Protein AF-A0A6D0F2F4-F1 (afdb_monomer_lite)

Secondary structure (DSSP, 8-state):
-PPPHHHHHHHHTS-HHHHHHHHHHHHHHTT-SSHHHHHHHHHHTT--

Sequence (48 aa):
DGKDNNDIAEKMFISNKTVSTYKSRLMEKLECKSLMDLYTFAQRNKIG

Foldseek 3Di:
DDDQLVRVCVVVVHDSVVSVVVVVVQCVVVVNPDPVSVVVVCVVVVND

Organism: Escherichia coli (NCBI:txid562)

Radius of gyration: 11.27 Å; chains: 1; bounding box: 27×20×27 Å

pLDDT: mean 91.04, std 8.19, range [55.22, 96.62]

InterPro domains:
  IPR000792 Transcription regulator LuxR, C-terminal [PF00196] (1-42)
  IPR000792 Transcription regulator LuxR, C-terminal [PR00038] (2-18)
  IPR000792 Transcription regulator LuxR, C-terminal [PR00038] (18-30)
  IPR000792 Transcription regulator LuxR, C-terminal [PS00622] (2-29)
  IPR000792 Transcription regulator LuxR, C-terminal [PS50043] (1-46)
  IPR000792 Transcription regulator LuxR, C-terminal [SM00421] (1-42)
  IPR000792 Transcription regulator LuxR, C-terminal [cd06170] (1-44)
  IPR016032 Signal transduction response regulator, C-terminal effector [SSF46894] (1-46)
  IPR036388 Winged helix-like DNA-binding domain superfamily [G3DSA:1.10.10.10] (1-48)

Structure (mmCIF, N/CA/C/O backbone):
data_AF-A0A6D0F2F4-F1
#
_entry.id   AF-A0A6D0F2F4-F1
#
loop_
_atom_site.group_PDB
_atom_site.id
_atom_site.type_symbol
_atom_site.label_atom_id
_atom_site.label_alt_id
_atom_site.label_comp_id
_atom_site.label_asym_id
_atom_site.label_entity_id
_atom_site.label_seq_id
_atom_site.pdbx_PDB_ins_code
_atom_site.Cartn_x
_atom_site.Cartn_y
_atom_site.Cartn_z
_atom_site.occupancy
_atom_site.B_iso_or_equiv
_atom_site.auth_seq_id
_atom_site.auth_comp_id
_atom_site.auth_asym_id
_atom_site.auth_atom_id
_atom_site.pdbx_PDB_model_num
ATOM 1 N N . ASP A 1 1 ? -11.931 -11.454 -3.817 1.00 55.22 1 ASP A N 1
ATOM 2 C CA . ASP A 1 1 ? -10.607 -11.995 -4.185 1.00 55.22 1 ASP A CA 1
ATOM 3 C C . ASP A 1 1 ? -9.493 -11.022 -3.854 1.00 55.22 1 ASP A C 1
ATOM 5 O O . ASP A 1 1 ? -9.487 -9.900 -4.352 1.00 55.22 1 ASP A O 1
ATOM 9 N N . GLY A 1 2 ? -8.586 -11.420 -2.960 1.00 67.06 2 GLY A N 1
ATOM 10 C CA . GLY A 1 2 ? -7.380 -10.646 -2.675 1.00 67.06 2 GLY A CA 1
ATOM 11 C C . GLY A 1 2 ? -6.377 -10.820 -3.812 1.00 67.06 2 GLY A C 1
ATOM 12 O O . GLY A 1 2 ? -6.024 -11.948 -4.133 1.00 67.06 2 GLY A O 1
ATOM 13 N N . LYS A 1 3 ? -5.935 -9.716 -4.423 1.00 77.62 3 LYS A N 1
ATOM 14 C CA . LYS A 1 3 ? -4.818 -9.722 -5.381 1.00 77.62 3 LYS A CA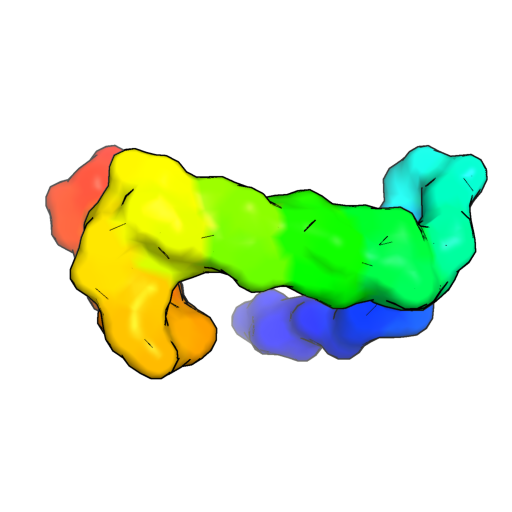 1
ATOM 15 C C . LYS A 1 3 ? 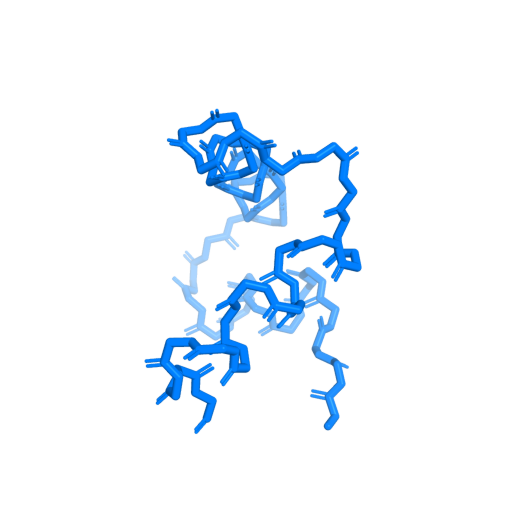-3.500 -9.633 -4.628 1.00 77.62 3 LYS A C 1
ATOM 17 O O . LYS A 1 3 ? -3.397 -8.870 -3.657 1.00 77.62 3 LYS A O 1
ATOM 22 N N . ASP A 1 4 ? -2.498 -10.376 -5.079 1.00 86.69 4 ASP A N 1
ATOM 23 C CA . ASP A 1 4 ? -1.164 -10.256 -4.510 1.00 86.69 4 ASP A CA 1
ATOM 24 C C . ASP A 1 4 ? -0.463 -8.973 -5.009 1.00 86.69 4 ASP A C 1
ATOM 26 O O . ASP A 1 4 ? -0.968 -8.233 -5.860 1.00 86.69 4 ASP A O 1
ATOM 30 N N . ASN A 1 5 ? 0.693 -8.639 -4.431 1.00 87.69 5 ASN A N 1
ATOM 31 C CA . ASN A 1 5 ? 1.415 -7.437 -4.852 1.00 87.69 5 ASN A CA 1
ATOM 32 C C . ASN A 1 5 ? 1.969 -7.534 -6.284 1.00 87.69 5 ASN A C 1
ATOM 34 O O . ASN A 1 5 ? 2.166 -6.488 -6.898 1.00 87.69 5 ASN A O 1
ATOM 38 N N . ASN A 1 6 ? 2.248 -8.738 -6.794 1.00 90.44 6 ASN A N 1
ATOM 39 C CA . ASN A 1 6 ? 2.741 -8.954 -8.154 1.00 90.44 6 ASN A CA 1
ATOM 40 C C . ASN A 1 6 ? 1.630 -8.693 -9.176 1.00 90.44 6 ASN A C 1
ATOM 42 O O . ASN A 1 6 ? 1.856 -7.948 -10.122 1.00 90.44 6 ASN A O 1
ATOM 46 N N . ASP A 1 7 ? 0.416 -9.187 -8.926 1.00 93.38 7 ASP A N 1
ATOM 47 C CA . ASP A 1 7 ? -0.762 -8.953 -9.768 1.00 93.38 7 ASP A CA 1
ATOM 48 C C . ASP A 1 7 ? -1.073 -7.459 -9.902 1.00 93.38 7 ASP A C 1
ATOM 50 O O . ASP A 1 7 ? -1.473 -6.964 -10.958 1.00 93.38 7 ASP A O 1
ATOM 54 N N . ILE A 1 8 ? -0.955 -6.729 -8.789 1.00 92.38 8 ILE A N 1
ATOM 55 C CA . ILE A 1 8 ? -1.184 -5.283 -8.749 1.00 92.38 8 ILE A CA 1
ATOM 56 C C . ILE A 1 8 ? -0.046 -4.561 -9.475 1.00 92.38 8 ILE A C 1
ATOM 58 O O . ILE A 1 8 ? -0.309 -3.648 -10.253 1.00 92.38 8 ILE A O 1
ATOM 62 N N . ALA A 1 9 ? 1.199 -4.978 -9.241 1.00 95.06 9 ALA A N 1
ATOM 63 C CA . ALA A 1 9 ? 2.385 -4.420 -9.878 1.00 95.06 9 ALA A CA 1
ATOM 64 C C . ALA A 1 9 ? 2.327 -4.547 -11.405 1.00 95.06 9 ALA A C 1
ATOM 66 O O . ALA A 1 9 ? 2.541 -3.557 -12.102 1.00 95.06 9 ALA A O 1
ATOM 67 N N . GLU A 1 10 ? 1.956 -5.723 -11.914 1.00 95.50 10 GLU A N 1
ATOM 68 C CA . GLU A 1 10 ? 1.791 -5.980 -13.344 1.00 95.50 10 GLU A CA 1
ATOM 69 C C . GLU A 1 10 ? 0.683 -5.104 -13.945 1.00 95.50 10 GLU A C 1
ATOM 71 O O . GLU A 1 10 ? 0.912 -4.405 -14.929 1.00 95.50 10 GLU A O 1
ATOM 76 N N . LYS A 1 11 ? -0.490 -5.039 -13.299 1.00 94.94 11 LYS A N 1
ATOM 77 C CA . LYS A 1 11 ? -1.626 -4.220 -13.770 1.00 94.94 11 LYS A CA 1
ATOM 78 C C . LYS A 1 11 ? -1.347 -2.722 -13.757 1.00 94.94 11 LYS A C 1
ATOM 80 O O . LYS A 1 11 ? -1.922 -1.986 -14.553 1.00 94.94 11 LYS A O 1
ATOM 85 N N . MET A 1 12 ? -0.517 -2.267 -12.825 1.00 94.62 12 MET A N 1
ATOM 86 C CA . MET A 1 12 ? -0.168 -0.857 -12.662 1.00 94.62 12 MET A CA 1
ATOM 87 C C . MET A 1 12 ? 1.149 -0.482 -13.355 1.00 94.62 12 MET A C 1
ATOM 89 O O . MET A 1 12 ? 1.527 0.685 -13.295 1.00 94.62 12 MET A O 1
ATOM 93 N N . PHE A 1 13 ? 1.842 -1.431 -13.999 1.00 94.88 13 PHE A N 1
ATOM 94 C CA . PHE A 1 13 ? 3.162 -1.244 -14.618 1.00 94.88 13 PHE A CA 1
ATOM 95 C C . PHE A 1 13 ? 4.203 -0.615 -13.668 1.00 94.88 13 PHE A C 1
ATOM 97 O O . PHE A 1 13 ? 4.997 0.242 -14.055 1.00 94.88 13 PHE A O 1
ATOM 104 N N . ILE A 1 14 ? 4.202 -1.039 -12.400 1.00 95.81 14 ILE A N 1
ATOM 105 C CA . ILE A 1 14 ? 5.144 -0.585 -11.359 1.00 95.81 14 ILE A CA 1
ATOM 106 C C . ILE A 1 14 ? 5.801 -1.777 -10.666 1.00 95.81 14 ILE A C 1
ATOM 108 O O . ILE A 1 14 ? 5.368 -2.911 -10.812 1.00 95.81 14 ILE A O 1
ATOM 112 N N . SER A 1 15 ? 6.847 -1.540 -9.869 1.00 94.81 15 SER A N 1
ATOM 113 C CA . SER A 1 15 ? 7.481 -2.626 -9.115 1.00 94.81 15 SER A CA 1
ATOM 114 C C . SER A 1 15 ? 6.617 -3.089 -7.932 1.00 94.81 15 SER A C 1
ATOM 116 O O . SER A 1 15 ? 5.946 -2.284 -7.282 1.00 94.81 15 SER A O 1
ATOM 118 N N . ASN A 1 16 ? 6.711 -4.371 -7.564 1.00 95.00 16 ASN A N 1
ATOM 119 C CA . ASN A 1 16 ? 6.088 -4.900 -6.341 1.00 95.00 16 ASN A CA 1
ATOM 120 C C . ASN A 1 16 ? 6.526 -4.102 -5.094 1.00 95.00 16 ASN A C 1
ATOM 122 O O . ASN A 1 16 ? 5.704 -3.749 -4.247 1.00 95.00 16 ASN A O 1
ATOM 126 N N . LYS A 1 17 ? 7.804 -3.700 -5.024 1.00 95.06 17 LYS A N 1
ATOM 127 C CA . LYS A 1 17 ? 8.314 -2.862 -3.928 1.00 95.06 17 LYS A CA 1
ATOM 128 C C . LYS A 1 17 ? 7.588 -1.515 -3.856 1.00 95.06 17 LYS A C 1
ATOM 130 O O . LYS A 1 17 ? 7.247 -1.072 -2.763 1.00 95.06 17 LYS A O 1
ATOM 135 N N . THR A 1 18 ? 7.279 -0.915 -5.005 1.00 96.50 18 THR A N 1
ATOM 136 C CA . THR A 1 18 ? 6.477 0.312 -5.108 1.00 96.50 18 THR A CA 1
ATOM 137 C C . THR A 1 18 ? 5.052 0.096 -4.584 1.00 96.50 18 THR A C 1
ATOM 139 O O . THR A 1 18 ? 4.578 0.897 -3.780 1.00 96.50 18 THR A O 1
ATOM 142 N N . VAL A 1 19 ? 4.389 -1.007 -4.956 1.00 95.94 19 VAL A N 1
ATOM 143 C CA . VAL A 1 19 ? 3.065 -1.380 -4.411 1.00 95.94 19 VAL A CA 1
ATOM 144 C C . VAL A 1 19 ? 3.126 -1.523 -2.889 1.00 95.94 19 VAL A C 1
ATOM 146 O O . VAL A 1 19 ? 2.282 -0.975 -2.180 1.00 95.94 19 VAL A O 1
ATOM 149 N N . SER A 1 20 ? 4.154 -2.200 -2.368 1.00 94.12 20 SER A N 1
ATOM 150 C CA . SER A 1 20 ? 4.360 -2.353 -0.926 1.00 94.12 20 SER A CA 1
ATOM 151 C C . SER A 1 20 ? 4.550 -1.005 -0.226 1.00 94.12 20 SER A C 1
ATOM 153 O O . SER A 1 20 ? 3.960 -0.780 0.827 1.00 94.12 20 SER A O 1
ATOM 155 N N . THR A 1 21 ? 5.323 -0.084 -0.813 1.00 96.62 21 THR A N 1
ATOM 156 C CA . THR A 1 21 ? 5.481 1.280 -0.284 1.00 96.62 21 THR A CA 1
ATOM 157 C C . THR A 1 21 ? 4.145 2.018 -0.224 1.00 96.62 21 THR A C 1
ATOM 159 O O . THR A 1 21 ? 3.848 2.659 0.785 1.00 96.62 21 THR A O 1
ATOM 162 N N . TYR A 1 22 ? 3.316 1.921 -1.267 1.00 95.44 22 TYR A N 1
ATOM 163 C CA . TYR A 1 22 ? 1.992 2.541 -1.254 1.00 95.44 22 TYR A CA 1
ATOM 164 C C . TYR A 1 22 ? 1.065 1.919 -0.210 1.00 95.44 22 TYR A C 1
ATOM 166 O O . TYR A 1 22 ? 0.378 2.670 0.477 1.00 95.44 22 TYR A O 1
ATOM 174 N N . LYS A 1 23 ? 1.092 0.591 -0.020 1.00 92.69 23 LYS A N 1
ATOM 175 C CA . LYS A 1 23 ? 0.330 -0.083 1.047 1.00 92.69 23 LYS A CA 1
ATOM 176 C C . LYS A 1 23 ? 0.700 0.450 2.430 1.00 92.69 23 LYS A C 1
ATOM 178 O O . LYS A 1 23 ? -0.193 0.836 3.178 1.00 92.69 23 LYS A O 1
ATOM 183 N N . SER A 1 24 ? 1.992 0.530 2.751 1.00 94.25 24 SER A N 1
ATOM 184 C CA . SER A 1 24 ? 2.450 1.064 4.041 1.00 94.25 24 SER A CA 1
ATOM 185 C C . SER A 1 24 ? 2.017 2.514 4.252 1.00 94.25 24 SER A C 1
ATOM 187 O O . SER A 1 24 ? 1.478 2.837 5.303 1.00 94.25 24 SER A O 1
ATOM 189 N N . ARG A 1 25 ? 2.166 3.371 3.234 1.00 96.06 25 ARG A N 1
ATOM 190 C CA . ARG A 1 25 ? 1.743 4.781 3.308 1.00 96.06 25 ARG A CA 1
ATOM 191 C C . ARG A 1 25 ? 0.232 4.944 3.466 1.00 96.06 25 ARG A C 1
ATOM 193 O O . ARG A 1 25 ? -0.209 5.854 4.156 1.00 96.06 25 ARG A O 1
ATOM 200 N N . LEU A 1 26 ? -0.561 4.102 2.805 1.00 94.31 26 LEU A N 1
ATOM 201 C CA . LEU A 1 26 ? -2.018 4.084 2.957 1.00 94.31 26 LEU A CA 1
ATOM 202 C C . LEU A 1 26 ? -2.414 3.700 4.381 1.00 94.31 26 LEU A C 1
ATOM 204 O O . LEU A 1 26 ? -3.230 4.390 4.981 1.00 94.31 26 LEU A O 1
ATOM 208 N N . MET A 1 27 ? -1.808 2.640 4.921 1.00 95.44 27 MET A N 1
ATOM 209 C CA . MET A 1 27 ? -2.056 2.208 6.296 1.00 95.44 27 MET A CA 1
ATOM 210 C C . MET A 1 27 ? -1.678 3.295 7.306 1.00 95.44 27 MET A C 1
ATOM 212 O O . MET A 1 27 ? -2.469 3.586 8.192 1.00 95.44 27 MET A O 1
ATOM 216 N N . GLU A 1 28 ? -0.531 3.955 7.127 1.00 96.44 28 GLU A N 1
ATOM 217 C CA . GLU A 1 28 ? -0.092 5.067 7.979 1.00 96.44 28 GLU A CA 1
ATOM 218 C C . GLU A 1 28 ? -1.069 6.252 7.937 1.00 96.44 28 GLU A C 1
ATOM 220 O O . GLU A 1 28 ? -1.534 6.708 8.976 1.00 96.44 28 GLU A O 1
ATOM 225 N N . LYS A 1 29 ? -1.444 6.716 6.738 1.00 96.38 29 L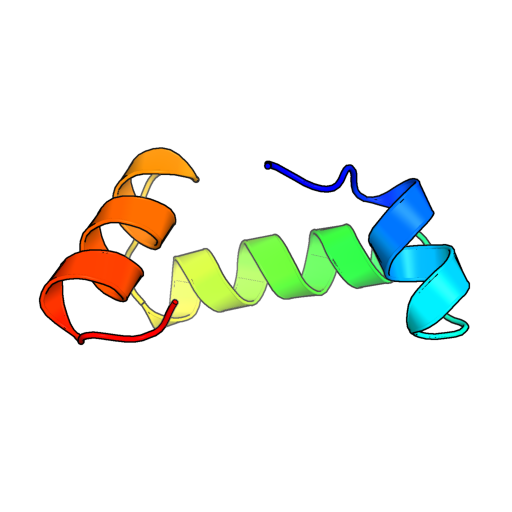YS A N 1
ATOM 226 C CA . LYS A 1 29 ? -2.347 7.869 6.567 1.00 96.38 29 LYS A CA 1
ATOM 227 C C . LYS A 1 29 ? -3.764 7.630 7.082 1.00 96.38 29 LYS A C 1
ATOM 229 O O . LYS A 1 29 ? -4.452 8.589 7.409 1.00 96.38 29 LYS A O 1
ATOM 234 N N . LEU A 1 30 ? -4.210 6.378 7.079 1.00 95.06 30 LEU A N 1
ATOM 235 C CA . LEU A 1 30 ? -5.536 5.971 7.542 1.00 95.06 30 LEU A CA 1
ATOM 236 C C . LEU A 1 30 ? -5.499 5.392 8.963 1.00 95.06 30 LEU A C 1
ATOM 238 O O . LEU A 1 30 ? -6.490 4.810 9.400 1.00 95.06 30 LEU A O 1
ATOM 242 N N . GLU A 1 31 ? -4.355 5.499 9.651 1.00 94.56 31 GLU A N 1
ATOM 243 C CA . GLU A 1 31 ? -4.117 4.975 11.003 1.00 94.56 31 GLU A CA 1
ATOM 244 C C . GLU A 1 31 ? -4.500 3.489 11.171 1.00 94.56 31 GLU A C 1
ATOM 246 O O . GLU A 1 31 ? -4.890 3.022 12.243 1.00 94.56 31 GLU A O 1
ATOM 251 N N . CYS A 1 32 ? -4.372 2.712 10.094 1.00 95.56 32 CYS A N 1
ATOM 252 C CA . CYS A 1 32 ? -4.649 1.282 10.069 1.00 95.56 32 CYS A CA 1
ATOM 253 C C . CYS A 1 32 ? -3.404 0.509 10.517 1.00 95.56 32 CYS A C 1
ATOM 255 O O . CYS A 1 32 ? -2.335 0.636 9.922 1.00 95.56 32 CYS A O 1
ATOM 257 N N . LYS A 1 33 ? -3.536 -0.335 11.545 1.00 92.38 33 LYS A N 1
ATOM 258 C CA . LYS A 1 33 ? -2.408 -1.103 12.107 1.00 92.38 33 LYS A CA 1
ATOM 259 C C . LYS A 1 33 ? -2.141 -2.402 11.352 1.00 92.38 33 LYS A C 1
ATOM 261 O O . LYS A 1 33 ? -1.071 -2.990 11.485 1.00 92.38 33 LYS A O 1
ATOM 266 N N . SER A 1 34 ? -3.107 -2.850 10.557 1.00 93.19 34 SER A N 1
ATOM 267 C CA . SER A 1 34 ? -3.022 -4.066 9.763 1.00 93.19 34 SER A CA 1
ATOM 268 C C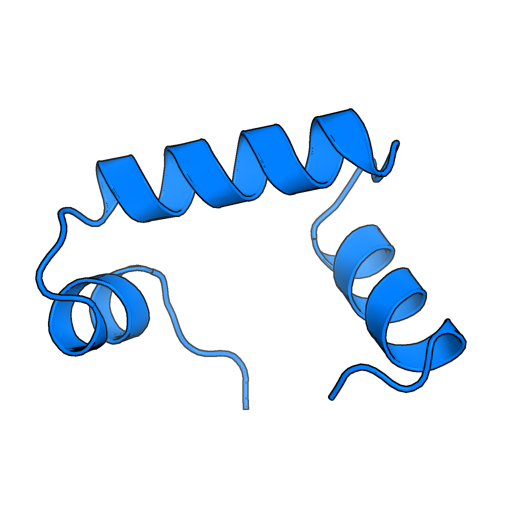 . SER A 1 34 ? -3.758 -3.936 8.428 1.00 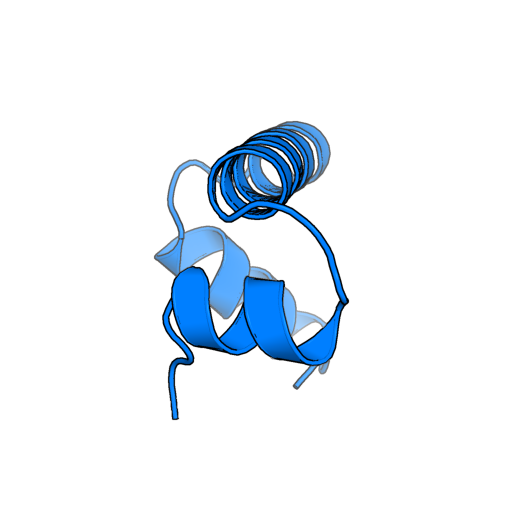93.19 34 SER A C 1
ATOM 270 O O . SER A 1 34 ? -4.614 -3.073 8.228 1.00 93.19 34 SER A O 1
ATOM 272 N N . LEU A 1 35 ? -3.462 -4.860 7.512 1.00 89.00 35 LEU A N 1
ATOM 273 C CA . LEU A 1 35 ? -4.200 -5.013 6.254 1.00 89.00 35 LEU A CA 1
ATOM 274 C C . LEU A 1 35 ? -5.688 -5.313 6.485 1.00 89.00 35 LEU A C 1
ATOM 276 O O . LEU A 1 35 ? -6.525 -4.882 5.694 1.00 89.00 35 LEU A O 1
ATOM 280 N N . MET A 1 36 ? -6.019 -6.017 7.571 1.00 91.38 36 MET A N 1
ATOM 281 C CA . MET A 1 36 ? -7.404 -6.301 7.942 1.00 91.38 36 MET A CA 1
ATOM 282 C C . MET A 1 36 ? -8.137 -5.036 8.402 1.00 91.38 36 MET A C 1
ATOM 284 O O . MET A 1 36 ? -9.303 -4.840 8.053 1.00 91.38 36 MET A O 1
ATOM 288 N N . ASP A 1 37 ? -7.451 -4.144 9.122 1.00 93.44 37 ASP A N 1
ATOM 289 C CA . ASP A 1 37 ? -8.010 -2.843 9.506 1.00 93.44 37 ASP A CA 1
ATOM 290 C C . ASP A 1 37 ? -8.289 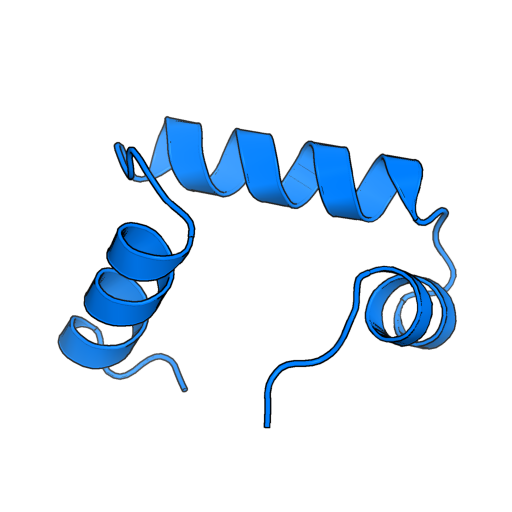-1.994 8.268 1.00 93.44 37 ASP A C 1
ATOM 292 O O . ASP A 1 37 ? -9.374 -1.429 8.144 1.00 93.44 37 ASP A O 1
ATOM 296 N N . LEU A 1 38 ? -7.355 -1.979 7.311 1.00 91.06 38 LEU A N 1
ATOM 297 C CA . LEU A 1 38 ? -7.533 -1.278 6.041 1.00 91.06 38 LEU A CA 1
ATOM 298 C C . LEU A 1 38 ? -8.707 -1.853 5.231 1.00 91.06 38 LEU A C 1
ATOM 300 O O . LEU A 1 38 ? -9.494 -1.098 4.662 1.00 91.06 38 LEU A O 1
ATOM 304 N N . TYR A 1 39 ? -8.869 -3.179 5.211 1.00 90.38 39 TYR A N 1
ATOM 305 C CA . TYR A 1 39 ? -10.011 -3.834 4.568 1.00 90.38 39 TYR A CA 1
ATOM 306 C C . TYR A 1 39 ? -11.336 -3.463 5.247 1.00 90.38 39 TYR A C 1
ATOM 308 O O . TYR A 1 39 ? -12.299 -3.084 4.585 1.00 90.38 39 TYR A O 1
ATOM 316 N N . THR A 1 40 ? -11.373 -3.507 6.579 1.00 92.06 40 THR A N 1
ATOM 317 C CA . THR A 1 40 ? -12.555 -3.140 7.370 1.00 92.06 40 THR A CA 1
ATOM 318 C C . THR A 1 40 ? -12.907 -1.665 7.181 1.00 92.06 40 THR A C 1
ATOM 320 O O . THR A 1 40 ? -14.080 -1.320 7.036 1.00 92.06 40 THR A O 1
ATOM 323 N N . PHE A 1 41 ? -11.902 -0.788 7.129 1.00 92.88 41 PHE A N 1
ATOM 324 C CA . PHE A 1 41 ? -12.071 0.623 6.802 1.00 92.88 41 PHE A CA 1
ATOM 325 C C . PHE A 1 41 ? -12.704 0.797 5.418 1.00 92.88 41 PHE A C 1
ATOM 327 O O . PHE A 1 41 ? -13.678 1.537 5.289 1.00 92.88 41 PHE A O 1
ATOM 334 N N . ALA A 1 42 ? -12.212 0.088 4.400 1.00 92.50 42 ALA A N 1
ATOM 335 C CA . ALA A 1 42 ? -12.759 0.160 3.047 1.00 92.50 42 ALA A CA 1
ATOM 336 C C . ALA A 1 42 ? -14.238 -0.273 3.007 1.00 92.50 42 ALA A C 1
ATOM 338 O O . ALA A 1 42 ? -15.079 0.466 2.496 1.00 92.50 42 ALA A O 1
ATOM 339 N N . GLN A 1 43 ? -14.583 -1.386 3.665 1.00 91.62 43 GLN A N 1
ATOM 340 C CA . GLN A 1 43 ? -15.965 -1.878 3.777 1.00 91.62 43 GLN A CA 1
ATOM 341 C C . GLN A 1 43 ? -16.898 -0.876 4.474 1.00 91.62 43 GLN A C 1
ATOM 343 O O . GLN A 1 43 ? -17.982 -0.578 3.972 1.00 91.62 43 GLN A O 1
ATOM 348 N N . ARG A 1 44 ? -16.467 -0.293 5.603 1.00 93.06 44 ARG A N 1
ATOM 349 C CA . ARG A 1 44 ? -17.240 0.733 6.332 1.00 93.06 44 ARG A CA 1
ATOM 350 C C . ARG A 1 44 ? -17.516 1.970 5.480 1.00 93.06 44 ARG A C 1
ATOM 352 O O . ARG A 1 44 ? -18.581 2.567 5.603 1.00 93.06 44 ARG A O 1
ATOM 359 N N . ASN A 1 45 ? -16.570 2.332 4.617 1.00 93.06 45 ASN A N 1
ATOM 360 C CA . ASN A 1 45 ? -16.683 3.472 3.712 1.00 93.06 45 ASN A CA 1
ATOM 361 C C . ASN A 1 45 ? -17.309 3.111 2.353 1.00 93.06 45 ASN A C 1
ATOM 363 O O . ASN A 1 45 ? -17.401 3.979 1.490 1.00 93.06 45 ASN A O 1
ATOM 367 N N . LYS A 1 46 ? -17.764 1.863 2.161 1.00 90.44 46 LYS A N 1
ATOM 368 C CA . LYS A 1 46 ? -18.324 1.353 0.895 1.00 90.44 46 LYS A CA 1
ATOM 369 C C . LYS A 1 46 ? -17.367 1.510 -0.297 1.00 90.44 46 LYS A C 1
ATOM 371 O O . LYS A 1 46 ? -17.791 1.798 -1.412 1.00 90.44 46 LYS A O 1
ATOM 376 N N . ILE A 1 47 ? -16.074 1.330 -0.043 1.00 80.44 47 ILE A N 1
ATOM 377 C CA . ILE A 1 47 ? -15.009 1.300 -1.045 1.00 80.44 47 ILE A CA 1
ATOM 378 C C . ILE A 1 47 ? -14.683 -0.180 -1.283 1.00 80.44 47 ILE A C 1
ATOM 380 O O . ILE A 1 47 ? -14.012 -0.801 -0.458 1.00 80.44 47 ILE A O 1
ATOM 384 N N . GLY A 1 48 ? -15.199 -0.766 -2.362 1.00 67.31 48 GLY A N 1
ATOM 385 C CA . GLY A 1 48 ? -15.035 -2.190 -2.669 1.00 67.31 48 GLY A CA 1
ATOM 386 C C . GLY A 1 48 ? -15.618 -2.559 -4.017 1.00 67.31 48 GLY A C 1
ATOM 387 O O . GLY A 1 48 ? -16.762 -2.129 -4.275 1.00 67.31 48 GLY A O 1
#